Protein AF-A0A0M9ZDB2-F1 (afdb_monomer)

Mean predicted aligned error: 7.02 Å

Nearest PDB structures (foldseek):
  8g8c-assembly1_H  TM=4.173E-01  e=9.802E-02  Homo sapiens
  1tzh-assembly1_H  TM=4.421E-01  e=4.108E-01  Mus musculus
  6otc-assembly2_H  TM=4.260E-01  e=6.187E-01  synthetic construct
  9jqt-assembly1_B  TM=4.132E-01  e=1.403E+00  Homo sapiens
  4gko-assembly1_B  TM=3.747E-01  e=1.333E+00  Homo sapiens

Solvent-accessible surface area (backbone atoms only — not comparable to full-atom values): 8765 Å² total; per-residue (Å²): 134,83,78,80,74,64,70,78,81,68,62,71,93,61,53,43,72,37,38,86,50,62,92,49,30,30,33,37,34,36,55,94,51,91,51,35,39,33,41,35,40,34,47,87,77,42,72,45,62,49,65,47,71,55,49,93,46,62,52,43,90,57,30,34,34,29,38,79,58,45,74,60,88,67,28,30,34,34,36,34,40,29,63,37,68,55,68,61,51,39,83,45,56,99,59,77,79,60,94,66,54,49,69,61,34,57,32,68,47,83,40,79,91,84,42,39,31,26,37,34,38,35,35,32,52,57,90,62,77,83,82,74,80,45,27,39,27,23,74,83,61,84,43,70,42,69,70,80,61,73,44,73,73

Foldseek 3Di:
DDPPPQDDDDPPVQKWFQFDDPPQFGKIKGAPAPFKIKIWGTDPVDIDIDMDTFAPDALDVQWRWKAFRDADVQKTKIKTKGWDDLDDKFKDDPDDPPPAKFTKTWDWDQDPPGTIIIMIIIMDGPPDDDDDDIWIAGPVRPDIDGPHDGTHD

pLDDT: mean 81.92, std 13.24, range [34.12, 96.19]

Radius of gyration: 14.93 Å; Cα contacts (8 Å, |Δi|>4): 342; chains: 1; bounding box: 35×33×40 Å

Structure (mmCIF, N/CA/C/O backbone):
data_AF-A0A0M9ZDB2-F1
#
_entry.id   AF-A0A0M9ZDB2-F1
#
loop_
_atom_site.group_PDB
_atom_site.id
_atom_site.type_symbol
_atom_site.label_atom_id
_atom_site.label_alt_id
_atom_site.label_comp_id
_atom_site.label_asym_id
_atom_site.label_entity_id
_atom_site.label_seq_id
_atom_site.pdbx_PDB_ins_code
_atom_site.Cartn_x
_atom_site.Cartn_y
_atom_site.Cartn_z
_atom_site.occupancy
_atom_site.B_iso_or_equiv
_atom_site.auth_seq_id
_atom_site.auth_comp_id
_atom_site.auth_asym_id
_atom_site.auth_atom_id
_atom_site.pdbx_PDB_model_num
ATOM 1 N N . MET A 1 1 ? 14.577 22.383 13.125 1.00 36.12 1 MET A N 1
ATOM 2 C CA . MET A 1 1 ? 14.165 21.171 12.385 1.00 36.12 1 MET A CA 1
ATOM 3 C C . MET A 1 1 ? 14.122 20.008 13.368 1.00 36.12 1 MET A C 1
ATOM 5 O O . MET A 1 1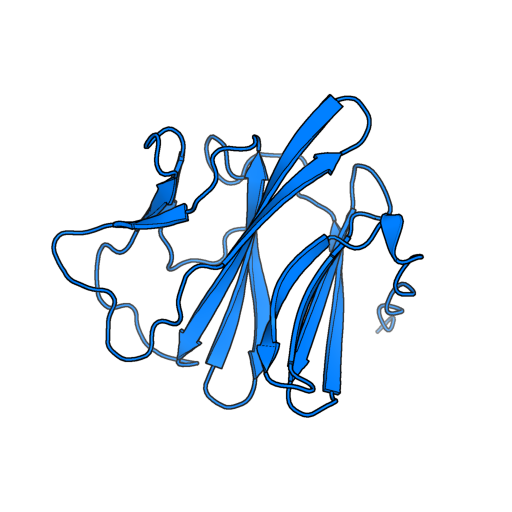 ? 15.176 19.588 13.827 1.00 36.12 1 MET A O 1
ATOM 9 N N . ARG A 1 2 ? 12.936 19.552 13.793 1.00 34.12 2 ARG A N 1
ATOM 10 C CA . ARG A 1 2 ? 12.832 18.350 14.638 1.00 34.12 2 ARG A CA 1
ATOM 11 C C . ARG A 1 2 ? 13.049 17.135 13.734 1.00 34.12 2 ARG A C 1
ATOM 13 O O . ARG A 1 2 ? 12.308 16.974 12.771 1.00 34.12 2 ARG A O 1
ATOM 20 N N . ARG A 1 3 ? 14.075 16.323 14.013 1.00 36.41 3 ARG A N 1
ATOM 21 C CA . ARG A 1 3 ? 14.180 14.970 13.449 1.00 36.41 3 ARG A CA 1
ATOM 22 C C . ARG A 1 3 ? 12.887 14.246 13.819 1.00 36.41 3 ARG A C 1
ATOM 24 O O . ARG A 1 3 ? 12.563 14.176 15.001 1.00 36.41 3 ARG A O 1
ATOM 31 N N . ALA A 1 4 ? 12.145 13.760 12.831 1.00 44.03 4 ALA A N 1
ATOM 32 C CA . ALA A 1 4 ? 11.140 12.746 13.099 1.00 44.03 4 ALA A CA 1
ATOM 33 C C . ALA A 1 4 ? 11.904 11.543 13.669 1.00 44.03 4 ALA A C 1
ATOM 35 O O . ALA A 1 4 ? 12.734 10.962 12.969 1.00 44.03 4 ALA A O 1
ATOM 36 N N . SER A 1 5 ? 11.722 11.240 14.956 1.00 44.19 5 SER A N 1
ATOM 37 C 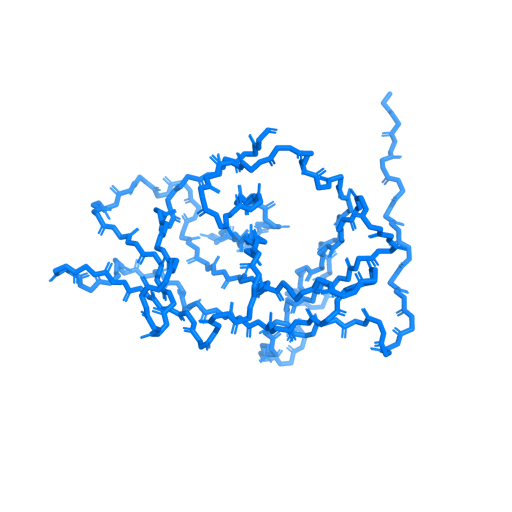CA . SER A 1 5 ? 12.184 9.964 15.497 1.00 44.19 5 SER A CA 1
ATOM 38 C C . SER A 1 5 ? 11.472 8.876 14.707 1.00 44.19 5 SER A C 1
ATOM 40 O O . SER A 1 5 ? 10.242 8.862 14.669 1.00 44.19 5 SER A O 1
ATOM 42 N N . ALA A 1 6 ? 12.232 8.005 14.045 1.00 54.94 6 ALA A N 1
ATOM 43 C CA . ALA A 1 6 ? 11.680 6.772 13.508 1.00 54.94 6 ALA A CA 1
ATOM 44 C C . ALA A 1 6 ? 11.033 6.030 14.684 1.00 54.94 6 ALA A C 1
ATOM 46 O O . ALA A 1 6 ? 11.701 5.800 15.696 1.00 54.94 6 ALA A O 1
ATOM 47 N N . ALA A 1 7 ? 9.733 5.744 14.604 1.00 58.91 7 ALA A N 1
ATOM 48 C CA . ALA A 1 7 ? 9.116 4.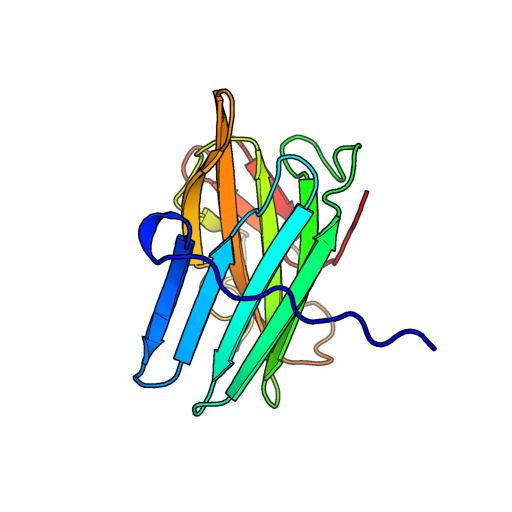912 15.626 1.00 58.91 7 ALA A CA 1
ATOM 49 C C . ALA A 1 7 ? 9.793 3.531 15.584 1.00 58.91 7 ALA A C 1
ATOM 51 O O . ALA A 1 7 ? 10.114 3.058 14.487 1.00 58.91 7 ALA A O 1
ATOM 52 N N . PRO A 1 8 ? 10.049 2.904 16.743 1.00 69.06 8 PRO A N 1
ATOM 53 C CA . PRO A 1 8 ? 10.573 1.547 16.771 1.00 69.06 8 PRO A CA 1
ATOM 54 C C . PRO A 1 8 ? 9.619 0.608 16.020 1.00 69.06 8 PRO A C 1
ATOM 56 O O . PRO A 1 8 ? 8.398 0.772 16.090 1.00 69.06 8 PRO A O 1
ATOM 59 N N . VAL A 1 9 ? 10.187 -0.344 15.277 1.00 72.00 9 VAL A N 1
ATOM 60 C CA . VAL A 1 9 ? 9.420 -1.448 14.682 1.00 72.00 9 VAL A CA 1
ATOM 61 C C . VAL A 1 9 ? 8.794 -2.235 15.843 1.00 72.00 9 VAL A C 1
ATOM 63 O O . VAL A 1 9 ? 9.506 -2.496 16.816 1.00 72.00 9 VAL A O 1
ATOM 66 N N . PRO A 1 10 ? 7.485 -2.533 15.808 1.00 78.12 10 PRO A N 1
ATOM 67 C CA . PRO A 1 10 ? 6.808 -3.237 16.889 1.00 78.12 10 PRO A CA 1
ATOM 68 C C . PRO A 1 10 ? 7.170 -4.727 16.878 1.00 78.12 10 PRO A C 1
ATOM 70 O O . PRO A 1 10 ? 7.840 -5.197 15.958 1.00 78.12 10 PRO A O 1
ATOM 73 N N . ASP A 1 11 ? 6.700 -5.460 17.888 1.00 77.06 11 ASP A N 1
ATOM 74 C CA . ASP A 1 11 ? 6.808 -6.921 17.925 1.00 77.06 11 ASP A CA 1
ATOM 75 C C . ASP A 1 11 ? 6.176 -7.556 16.671 1.00 77.06 11 ASP A C 1
ATOM 77 O O . ASP A 1 11 ? 5.239 -7.001 16.084 1.00 77.06 11 ASP A O 1
ATOM 81 N N . ASP A 1 12 ? 6.677 -8.732 16.279 1.00 74.69 12 ASP A N 1
ATOM 82 C CA . ASP A 1 12 ? 6.371 -9.388 14.998 1.00 74.69 12 ASP A CA 1
ATOM 83 C C . ASP A 1 12 ? 4.864 -9.535 14.720 1.00 74.69 12 ASP A C 1
ATOM 85 O O . ASP A 1 12 ? 4.428 -9.364 13.582 1.00 74.69 12 ASP A O 1
ATOM 89 N N . ASP A 1 13 ? 4.052 -9.768 15.754 1.00 75.31 13 ASP A N 1
ATOM 90 C CA . ASP A 1 13 ? 2.601 -9.966 15.635 1.00 75.31 13 ASP A CA 1
ATOM 91 C C . ASP A 1 13 ? 1.837 -8.703 15.191 1.00 75.31 13 ASP A C 1
ATOM 93 O O . ASP A 1 13 ? 0.706 -8.792 14.708 1.00 75.31 13 ASP A O 1
ATOM 97 N N . ALA A 1 14 ? 2.435 -7.518 15.339 1.00 81.19 14 ALA A N 1
ATOM 98 C CA . ALA A 1 14 ? 1.861 -6.246 14.896 1.00 81.19 14 ALA A CA 1
ATOM 99 C C . ALA A 1 14 ? 2.374 -5.804 13.514 1.00 81.19 14 ALA A C 1
ATOM 101 O O . ALA A 1 14 ? 1.897 -4.802 12.966 1.00 81.19 14 ALA A O 1
ATOM 102 N N . VAL A 1 15 ? 3.352 -6.524 12.953 1.00 89.62 15 VAL A N 1
ATOM 103 C CA . VAL A 1 15 ? 3.954 -6.216 11.656 1.00 89.62 15 VAL A CA 1
ATOM 104 C C . VAL A 1 15 ? 3.183 -6.907 10.539 1.00 89.62 15 VAL A C 1
ATOM 106 O O . VAL A 1 15 ? 2.991 -8.119 10.513 1.00 89.62 15 VAL A O 1
ATOM 109 N N . ILE A 1 16 ? 2.792 -6.119 9.546 1.00 93.00 16 ILE A N 1
ATOM 110 C CA . ILE A 1 16 ? 2.110 -6.589 8.349 1.00 93.00 16 ILE A CA 1
ATOM 111 C C . ILE A 1 16 ? 3.131 -6.649 7.225 1.00 93.00 16 ILE A C 1
ATOM 113 O O . ILE A 1 16 ? 3.669 -5.629 6.787 1.00 93.00 16 ILE A O 1
ATOM 117 N N . VAL A 1 17 ? 3.394 -7.861 6.749 1.00 94.50 17 VAL A N 1
ATOM 118 C CA . VAL A 1 17 ? 4.286 -8.095 5.617 1.00 94.50 17 VAL A CA 1
ATOM 119 C C . VAL A 1 17 ? 3.500 -7.915 4.323 1.00 94.50 17 VAL A C 1
ATOM 121 O O . VAL A 1 17 ? 2.663 -8.752 3.999 1.00 94.50 17 VAL A O 1
ATOM 124 N N . ILE A 1 18 ? 3.775 -6.839 3.585 1.00 96.19 18 ILE A N 1
ATOM 125 C CA . ILE A 1 18 ? 3.114 -6.553 2.301 1.00 96.19 18 ILE A CA 1
ATOM 126 C C . ILE A 1 18 ? 3.837 -7.290 1.173 1.00 96.19 18 ILE A C 1
ATOM 128 O O . ILE A 1 18 ? 3.210 -7.913 0.322 1.00 96.19 18 ILE A O 1
ATOM 132 N N . ASN A 1 19 ? 5.171 -7.271 1.200 1.00 95.38 19 ASN A N 1
ATOM 133 C CA . ASN A 1 19 ? 6.002 -7.941 0.210 1.00 95.38 19 ASN A CA 1
ATOM 134 C C . ASN A 1 19 ? 7.228 -8.581 0.867 1.00 95.38 19 ASN A C 1
ATOM 136 O O . ASN A 1 19 ? 8.033 -7.893 1.504 1.00 95.38 19 ASN A O 1
ATOM 140 N N . ARG A 1 20 ? 7.396 -9.895 0.670 1.00 92.81 20 ARG A N 1
ATOM 141 C CA . ARG A 1 20 ? 8.656 -10.599 0.945 1.00 92.81 20 ARG A CA 1
ATOM 142 C C . ARG A 1 20 ? 9.473 -10.605 -0.337 1.00 92.81 20 ARG A C 1
ATOM 144 O O . ARG A 1 20 ? 9.291 -11.472 -1.189 1.00 92.81 20 ARG A O 1
ATOM 151 N N . GLY A 1 21 ? 10.340 -9.605 -0.463 1.00 87.75 21 GLY A N 1
ATOM 152 C CA . GLY A 1 21 ? 11.299 -9.532 -1.554 1.00 87.75 21 GLY A CA 1
ATOM 153 C C . GLY A 1 21 ? 12.382 -10.615 -1.446 1.00 87.75 21 GLY A C 1
ATOM 154 O O . GLY A 1 21 ? 12.308 -11.503 -0.591 1.00 87.75 21 GLY A O 1
ATOM 155 N N . PRO A 1 22 ? 13.414 -10.555 -2.306 1.00 88.19 22 PRO A N 1
ATOM 156 C CA . PRO A 1 22 ? 14.612 -11.372 -2.132 1.00 88.19 22 PRO A CA 1
ATOM 157 C C . PRO A 1 22 ? 15.289 -11.095 -0.779 1.00 88.19 22 PRO A C 1
ATOM 159 O O . PRO A 1 22 ? 14.950 -10.142 -0.077 1.00 88.19 22 PRO A O 1
ATOM 162 N N . GLU A 1 23 ? 16.274 -11.918 -0.417 1.00 87.19 23 GLU A N 1
ATOM 163 C CA . GLU A 1 23 ? 17.033 -11.748 0.825 1.00 87.19 23 GLU A CA 1
ATOM 164 C C . GLU A 1 23 ? 17.545 -10.303 0.985 1.00 87.19 23 GLU A C 1
ATOM 166 O O . GLU A 1 23 ? 18.138 -9.725 0.073 1.00 87.19 23 GLU A O 1
ATOM 171 N N . GLY A 1 24 ? 17.268 -9.697 2.144 1.00 86.62 24 GLY A N 1
ATOM 172 C CA . GLY A 1 24 ? 17.618 -8.302 2.418 1.00 86.62 24 GLY A CA 1
ATOM 173 C C . GLY A 1 24 ? 16.707 -7.259 1.757 1.00 86.62 24 GLY A C 1
ATOM 174 O O . GLY A 1 24 ? 17.074 -6.081 1.740 1.00 86.62 24 GLY A O 1
ATOM 175 N N . ALA A 1 25 ? 15.540 -7.653 1.231 1.00 90.44 25 ALA A N 1
ATOM 176 C CA . ALA A 1 25 ? 14.529 -6.753 0.687 1.00 90.44 25 ALA A CA 1
ATOM 177 C C . ALA A 1 25 ? 13.099 -7.109 1.130 1.00 90.44 25 ALA A C 1
ATOM 179 O O . ALA A 1 25 ? 12.739 -8.270 1.313 1.00 90.44 25 ALA A O 1
ATOM 180 N N . GLY A 1 26 ? 12.252 -6.092 1.266 1.00 93.06 26 GLY A N 1
ATOM 181 C CA . GLY A 1 26 ? 10.843 -6.277 1.602 1.00 93.06 26 GLY A CA 1
ATOM 182 C C . GLY A 1 26 ? 10.114 -4.969 1.870 1.00 93.06 26 GLY A C 1
ATOM 183 O O . GLY A 1 26 ? 10.730 -3.906 1.963 1.00 93.06 26 GLY A O 1
ATOM 184 N N . GLU A 1 27 ? 8.796 -5.061 1.992 1.00 95.12 27 GLU A N 1
ATOM 185 C CA . GLU A 1 27 ? 7.930 -3.958 2.405 1.00 95.12 27 GLU A CA 1
ATOM 186 C C . GLU A 1 27 ? 7.035 -4.406 3.553 1.00 95.12 27 GLU A C 1
ATOM 188 O O . GLU A 1 27 ? 6.307 -5.397 3.446 1.00 95.12 27 GLU A O 1
ATOM 193 N N . LEU A 1 28 ? 7.104 -3.657 4.650 1.00 94.25 28 LEU A N 1
ATOM 194 C CA . LEU A 1 28 ? 6.399 -3.938 5.892 1.00 94.25 28 LEU A CA 1
ATOM 195 C C . LEU A 1 28 ? 5.649 -2.693 6.341 1.00 94.25 28 LEU A C 1
ATOM 197 O O . LEU A 1 28 ? 6.160 -1.581 6.209 1.00 94.25 28 LEU A O 1
ATOM 201 N N . ALA A 1 29 ? 4.488 -2.872 6.948 1.00 93.50 29 ALA A N 1
ATOM 202 C CA . ALA A 1 29 ? 3.750 -1.785 7.567 1.00 93.50 29 ALA A CA 1
ATOM 203 C C . ALA A 1 29 ? 3.215 -2.191 8.935 1.00 93.50 29 ALA A C 1
ATOM 205 O O . ALA A 1 29 ? 3.041 -3.366 9.234 1.00 93.50 29 ALA A O 1
ATOM 206 N N . TRP A 1 30 ? 2.948 -1.199 9.768 1.00 91.56 30 TRP A N 1
ATOM 207 C CA . TRP A 1 30 ? 2.232 -1.375 11.024 1.00 91.56 30 TRP A CA 1
ATOM 208 C C . TRP A 1 30 ? 1.493 -0.088 11.355 1.00 91.56 30 TRP A C 1
ATOM 210 O O . TRP A 1 30 ? 1.818 0.983 10.839 1.00 91.56 30 TRP A O 1
ATOM 220 N N . MET A 1 31 ? 0.491 -0.180 12.219 1.00 86.62 31 MET A N 1
ATOM 221 C CA . MET A 1 31 ? -0.241 0.987 12.695 1.00 86.62 31 MET A CA 1
ATOM 222 C C . MET A 1 31 ? -0.131 1.030 14.215 1.00 86.62 31 MET A C 1
ATOM 224 O O . MET A 1 31 ? -0.770 0.217 14.880 1.00 86.62 31 MET A O 1
ATOM 228 N N . PRO A 1 32 ? 0.721 1.908 14.779 1.00 85.06 32 PRO A N 1
ATOM 229 C CA . PRO A 1 32 ? 0.931 1.959 16.226 1.00 85.06 32 PRO A CA 1
ATOM 230 C C . PRO A 1 32 ? -0.326 2.401 16.991 1.00 85.06 32 PRO A C 1
ATOM 232 O O . PRO A 1 32 ? -0.439 2.138 18.184 1.00 85.06 32 PRO A O 1
ATOM 235 N N . ASP A 1 33 ? -1.262 3.067 16.311 1.00 85.25 33 ASP A N 1
ATOM 236 C CA . ASP A 1 33 ? -2.575 3.446 16.822 1.00 85.25 33 ASP A CA 1
ATOM 237 C C . ASP A 1 33 ? -3.583 3.602 15.663 1.00 85.25 33 ASP A C 1
ATOM 239 O O . ASP A 1 33 ? -3.298 3.286 14.508 1.00 85.25 33 ASP A O 1
ATOM 243 N N . ASP A 1 34 ? -4.790 4.081 15.965 1.00 82.12 34 ASP A N 1
ATOM 244 C CA . ASP A 1 34 ? -5.891 4.233 15.010 1.00 82.12 34 ASP A CA 1
ATOM 245 C C . ASP A 1 34 ? -5.756 5.444 14.065 1.00 82.12 34 ASP A C 1
ATOM 247 O O . ASP A 1 34 ? -6.592 5.607 13.164 1.00 82.12 34 ASP A O 1
ATOM 251 N N . ARG A 1 35 ? -4.722 6.272 14.269 1.00 84.94 35 ARG A N 1
ATOM 252 C CA . ARG A 1 35 ? -4.470 7.564 13.614 1.00 84.94 35 ARG A CA 1
ATOM 253 C C . ARG A 1 35 ? -3.142 7.626 12.882 1.00 84.94 35 ARG A C 1
ATOM 255 O O . ARG A 1 35 ? -2.935 8.577 12.136 1.00 84.94 35 ARG A O 1
ATOM 262 N N . ASN A 1 36 ? -2.245 6.675 13.083 1.00 87.94 36 ASN A N 1
ATOM 263 C CA . ASN A 1 36 ? -0.910 6.682 12.513 1.00 87.94 36 ASN A CA 1
ATOM 264 C C . ASN A 1 36 ? -0.634 5.368 11.797 1.00 87.94 36 ASN A C 1
ATOM 266 O O . ASN A 1 36 ? -1.015 4.294 12.251 1.00 87.94 36 ASN A O 1
ATOM 270 N N . TYR A 1 37 ? 0.105 5.466 10.702 1.00 89.62 37 TYR A N 1
ATOM 271 C CA . TYR A 1 37 ? 0.698 4.318 10.042 1.00 89.62 37 TYR A CA 1
ATOM 272 C C . TYR A 1 37 ? 2.210 4.492 9.995 1.00 89.62 37 TYR A C 1
ATOM 274 O O . TYR A 1 37 ? 2.735 5.609 9.982 1.00 89.62 37 TYR A O 1
ATOM 282 N N . CYS A 1 38 ? 2.903 3.372 9.928 1.00 92.56 38 CYS A N 1
ATOM 283 C CA . CYS A 1 38 ? 4.327 3.288 9.710 1.00 92.56 38 CYS A CA 1
ATOM 284 C C . CYS A 1 38 ? 4.592 2.342 8.545 1.00 92.56 38 CYS A C 1
ATOM 286 O O . CYS A 1 38 ? 3.890 1.347 8.364 1.00 92.56 38 CYS A O 1
ATOM 288 N N . LEU A 1 39 ? 5.606 2.669 7.756 1.00 94.00 39 LEU A N 1
AT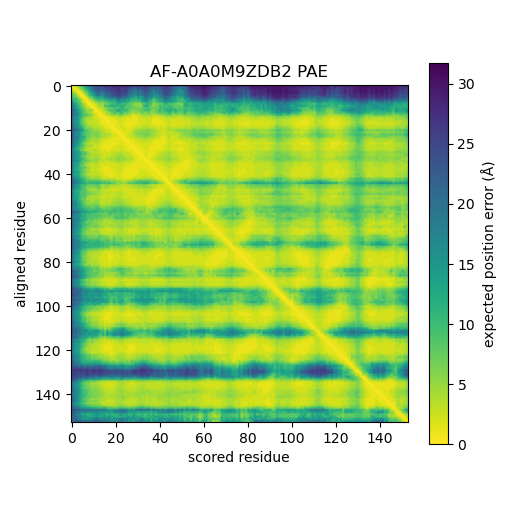OM 289 C CA . LEU A 1 39 ? 6.063 1.872 6.630 1.00 94.00 39 LEU A CA 1
ATOM 290 C C . LEU A 1 39 ? 7.575 1.704 6.739 1.00 94.00 39 LEU A C 1
ATOM 292 O O . LEU A 1 39 ? 8.283 2.673 7.026 1.00 94.00 39 LEU A O 1
ATOM 296 N N . ALA A 1 40 ? 8.049 0.494 6.469 1.00 93.12 40 ALA A N 1
ATOM 297 C CA . ALA A 1 40 ? 9.448 0.188 6.242 1.00 93.12 40 ALA A CA 1
ATOM 298 C C . ALA A 1 40 ? 9.626 -0.382 4.830 1.00 93.12 40 ALA A C 1
ATOM 300 O O . ALA A 1 40 ? 9.022 -1.394 4.472 1.00 93.12 40 ALA A O 1
ATOM 301 N N . VAL A 1 41 ? 10.481 0.264 4.040 1.00 93.50 41 VAL A N 1
ATOM 302 C CA . VAL A 1 41 ? 10.954 -0.238 2.747 1.00 93.50 41 VAL A CA 1
ATOM 303 C C . VAL A 1 41 ? 12.395 -0.688 2.927 1.00 93.50 41 VAL A C 1
ATOM 305 O O . VAL A 1 41 ? 13.269 0.118 3.243 1.00 93.50 41 VAL A O 1
ATOM 308 N N . ILE A 1 42 ? 12.645 -1.979 2.737 1.00 91.25 42 ILE A N 1
ATOM 309 C CA . ILE A 1 42 ? 13.957 -2.599 2.925 1.00 91.25 42 ILE A CA 1
ATOM 310 C C . ILE A 1 42 ? 14.534 -2.943 1.555 1.00 91.25 42 ILE A C 1
ATOM 312 O O . ILE A 1 42 ? 13.867 -3.603 0.754 1.00 91.25 42 ILE A O 1
ATOM 316 N N . ARG A 1 43 ? 15.767 -2.515 1.282 1.00 89.56 43 ARG A N 1
ATOM 317 C CA . ARG A 1 43 ? 16.558 -2.903 0.104 1.00 89.56 43 ARG A CA 1
ATOM 318 C C . ARG A 1 43 ? 18.026 -3.003 0.481 1.00 89.56 43 ARG A C 1
ATOM 320 O O . ARG A 1 43 ? 18.525 -2.117 1.168 1.00 89.56 43 ARG A O 1
ATOM 327 N N . GLU A 1 44 ? 18.715 -4.034 -0.005 1.00 83.56 44 GLU A N 1
ATOM 328 C CA . GLU A 1 44 ? 20.172 -4.197 0.147 1.00 83.56 44 GLU A CA 1
ATOM 329 C C . GLU A 1 44 ? 20.642 -3.999 1.604 1.00 83.56 44 GLU A C 1
ATOM 331 O O . GLU A 1 44 ? 21.623 -3.312 1.877 1.00 83.56 44 GLU A O 1
ATOM 336 N N . ALA A 1 45 ? 19.891 -4.562 2.560 1.00 74.56 45 ALA A N 1
ATOM 337 C CA . ALA A 1 45 ? 20.122 -4.432 4.004 1.00 74.56 45 ALA A CA 1
ATOM 338 C C . ALA A 1 45 ? 19.989 -3.007 4.593 1.00 74.56 45 ALA A C 1
ATOM 340 O O . ALA A 1 45 ? 20.311 -2.786 5.762 1.00 74.56 45 ALA A O 1
ATOM 341 N N . ARG A 1 46 ? 19.454 -2.040 3.838 1.00 83.38 46 ARG A N 1
ATOM 342 C CA . ARG A 1 46 ? 19.042 -0.723 4.340 1.00 83.38 46 ARG A CA 1
ATOM 343 C C . ARG A 1 46 ? 17.524 -0.643 4.451 1.00 83.38 46 ARG A C 1
ATOM 345 O O . ARG A 1 46 ? 16.810 -0.986 3.514 1.00 83.38 46 ARG A O 1
ATOM 352 N N . ALA A 1 47 ? 17.043 -0.127 5.578 1.00 85.94 47 ALA A N 1
ATOM 353 C CA . ALA A 1 47 ? 15.633 0.173 5.792 1.00 85.94 47 ALA A CA 1
ATOM 354 C C . ALA A 1 47 ? 15.384 1.688 5.739 1.00 85.94 47 ALA A C 1
ATOM 356 O O . ALA A 1 47 ? 16.024 2.461 6.457 1.00 85.94 47 ALA A O 1
ATOM 357 N N . GLU A 1 48 ? 14.442 2.110 4.897 1.00 88.81 48 GLU A N 1
ATOM 358 C CA . GLU A 1 48 ? 13.794 3.415 4.996 1.00 88.81 48 GLU A CA 1
ATOM 359 C C . GLU A 1 48 ? 12.500 3.253 5.783 1.00 88.81 48 GLU A C 1
ATOM 361 O O . GLU A 1 48 ? 11.549 2.636 5.306 1.00 88.81 48 GLU A O 1
ATOM 366 N N . THR A 1 49 ? 12.476 3.813 6.991 1.00 89.25 49 THR A N 1
ATOM 367 C CA . THR A 1 49 ? 11.328 3.720 7.893 1.00 89.25 49 THR A CA 1
ATOM 368 C C . THR A 1 49 ? 10.733 5.095 8.143 1.00 89.25 49 THR A C 1
ATOM 370 O O . THR A 1 49 ? 11.455 6.049 8.446 1.00 89.25 49 THR A O 1
ATOM 373 N N . GLY A 1 50 ? 9.408 5.204 8.069 1.00 89.19 50 GLY A N 1
ATOM 374 C CA . GLY A 1 50 ? 8.704 6.447 8.359 1.00 89.19 50 GLY A CA 1
ATOM 375 C C . GLY A 1 50 ? 7.298 6.214 8.885 1.00 89.19 50 GLY A C 1
ATOM 376 O O . GLY A 1 50 ? 6.565 5.382 8.360 1.00 89.19 50 GLY A O 1
ATOM 377 N N . CYS A 1 51 ? 6.920 7.001 9.892 1.00 91.06 51 CYS A N 1
ATOM 378 C CA . CYS A 1 51 ? 5.569 7.027 10.437 1.00 91.06 51 CYS A CA 1
ATOM 379 C C . CYS A 1 51 ? 4.904 8.363 10.139 1.00 91.06 51 CYS A C 1
ATOM 381 O O . CYS A 1 51 ? 5.537 9.418 10.256 1.00 91.06 51 CYS A O 1
ATOM 383 N N . LYS A 1 52 ? 3.636 8.319 9.739 1.00 88.94 52 LYS A N 1
ATOM 384 C CA . LYS A 1 52 ? 2.843 9.498 9.402 1.00 88.94 52 LYS A CA 1
ATOM 385 C C . LYS A 1 52 ? 1.403 9.319 9.886 1.00 88.94 52 LYS A C 1
ATOM 387 O O . LYS A 1 52 ? 0.928 8.186 9.987 1.00 88.94 52 LYS A O 1
ATOM 392 N N . PRO A 1 53 ? 0.694 10.425 10.153 1.00 88.44 53 PRO A N 1
ATOM 393 C CA . PRO A 1 53 ? -0.727 10.350 10.436 1.00 88.44 53 PRO A CA 1
ATOM 394 C C . PRO A 1 53 ? -1.492 9.841 9.209 1.00 88.44 53 PRO A C 1
ATOM 396 O O . PRO A 1 53 ? -1.177 10.193 8.068 1.00 88.44 53 PRO A O 1
ATOM 399 N N . LEU A 1 54 ? -2.520 9.038 9.455 1.00 85.00 54 LEU A N 1
ATOM 400 C CA . LEU A 1 54 ? -3.585 8.778 8.500 1.00 85.00 54 LEU A CA 1
ATOM 401 C C . LEU A 1 54 ? -4.436 10.049 8.360 1.00 85.00 54 LEU A C 1
ATOM 403 O O . LEU A 1 54 ? -4.750 10.689 9.370 1.00 85.00 54 LEU A O 1
ATOM 407 N N . PRO A 1 55 ? -4.848 10.420 7.139 1.00 83.19 55 PRO A N 1
ATOM 408 C CA . PRO A 1 55 ? -5.794 11.507 6.954 1.00 83.19 55 PRO A CA 1
ATOM 409 C C . PRO A 1 55 ? -7.143 11.156 7.595 1.00 83.19 55 PRO A C 1
ATOM 411 O O . PRO A 1 55 ? -7.597 10.006 7.591 1.00 83.19 55 PRO A O 1
ATOM 414 N N . THR A 1 56 ? -7.783 12.168 8.180 1.00 79.00 56 THR A N 1
ATOM 415 C CA . THR A 1 56 ? -9.098 12.028 8.824 1.00 79.00 56 THR A CA 1
ATOM 416 C C . THR A 1 56 ? -10.219 11.910 7.793 1.00 79.00 56 THR A C 1
ATOM 418 O O . THR A 1 56 ? -11.225 11.244 8.043 1.00 79.00 56 THR A O 1
ATOM 421 N N . SER A 1 57 ? -10.021 12.521 6.627 1.00 78.12 57 SER A N 1
ATOM 422 C CA . SER A 1 57 ? -10.849 12.424 5.432 1.00 78.12 57 SER A CA 1
ATOM 423 C C . SER A 1 57 ? -10.377 11.290 4.522 1.00 78.12 57 SER A C 1
ATOM 425 O O . SER A 1 57 ? -9.241 10.817 4.574 1.00 78.12 57 SER A O 1
ATOM 427 N N . TRP A 1 58 ? -11.281 10.837 3.664 1.00 79.12 58 TRP A N 1
ATOM 428 C CA . TRP A 1 58 ? -10.931 9.970 2.551 1.00 79.12 58 TRP A CA 1
ATOM 429 C C . TRP A 1 58 ? -10.365 10.817 1.421 1.00 79.12 58 TRP A C 1
ATOM 431 O O . TRP A 1 58 ? -11.008 11.781 1.003 1.00 79.12 58 TRP A O 1
ATOM 441 N N . ALA A 1 59 ? -9.206 10.438 0.886 1.00 79.62 59 ALA A N 1
ATOM 442 C CA . ALA A 1 59 ? -8.702 11.090 -0.314 1.00 79.62 59 ALA A CA 1
ATOM 443 C C . ALA A 1 59 ? -9.601 10.774 -1.526 1.00 79.62 59 ALA A C 1
ATOM 445 O O . ALA A 1 59 ? -9.782 11.616 -2.404 1.00 79.62 59 ALA A O 1
ATOM 446 N N . ARG A 1 60 ? -10.189 9.566 -1.558 1.00 80.94 60 ARG A N 1
ATOM 447 C CA . ARG A 1 60 ? -11.216 9.111 -2.515 1.00 80.94 60 ARG A CA 1
ATOM 448 C C . ARG A 1 60 ? -12.108 8.052 -1.859 1.00 80.94 60 ARG A C 1
ATOM 450 O O . ARG A 1 60 ? -11.736 7.489 -0.837 1.00 80.94 60 ARG A O 1
ATOM 457 N N . ILE A 1 61 ? -13.262 7.737 -2.451 1.00 81.75 61 ILE A N 1
ATOM 458 C CA . ILE A 1 61 ? -14.150 6.671 -1.946 1.00 81.75 61 ILE A CA 1
ATOM 459 C C . ILE A 1 61 ? -13.365 5.361 -1.775 1.00 81.75 61 ILE A C 1
ATOM 461 O O . ILE A 1 61 ? -12.744 4.893 -2.723 1.00 81.75 61 ILE A O 1
ATOM 465 N N . GLY A 1 62 ? -13.356 4.814 -0.556 1.00 84.69 62 GLY A N 1
ATOM 466 C CA . GLY A 1 62 ? -12.626 3.594 -0.198 1.00 84.69 62 GLY A CA 1
ATOM 467 C C . GLY A 1 62 ? -11.114 3.768 -0.008 1.00 84.69 62 GLY A C 1
ATOM 468 O O . GLY A 1 62 ? -10.467 2.851 0.477 1.00 84.69 62 GLY A O 1
ATOM 469 N N . ILE A 1 63 ? -10.522 4.925 -0.327 1.00 88.31 63 ILE A N 1
ATOM 470 C CA . ILE A 1 63 ? -9.067 5.140 -0.272 1.00 88.31 63 ILE A CA 1
ATOM 471 C C . ILE A 1 63 ? -8.737 6.230 0.742 1.00 88.31 63 ILE A C 1
ATOM 473 O O . ILE A 1 63 ? -9.083 7.404 0.569 1.00 88.31 63 ILE A O 1
ATOM 477 N N . ARG A 1 64 ? -7.990 5.852 1.781 1.00 86.56 64 ARG A N 1
ATOM 478 C CA . ARG A 1 64 ? -7.504 6.788 2.798 1.00 86.56 64 ARG A CA 1
ATOM 479 C C . ARG A 1 64 ? -6.390 7.656 2.241 1.00 86.56 64 ARG A C 1
ATOM 481 O O . ARG A 1 64 ? -6.477 8.875 2.319 1.00 86.56 64 ARG A O 1
ATOM 488 N N . LEU A 1 65 ? -5.359 7.038 1.669 1.00 90.50 65 LEU A N 1
ATOM 489 C CA . LEU A 1 65 ? -4.208 7.751 1.119 1.00 90.50 65 LEU A CA 1
ATOM 490 C C . LEU A 1 65 ? -3.481 6.931 0.058 1.00 90.50 65 LEU A C 1
ATOM 492 O O . LEU A 1 65 ? -3.461 5.702 0.120 1.00 90.50 65 LEU A O 1
ATOM 496 N N . VAL A 1 66 ? -2.805 7.639 -0.844 1.00 90.38 66 VAL A N 1
ATOM 497 C CA . VAL A 1 66 ? -1.725 7.107 -1.680 1.00 90.38 66 VAL A CA 1
ATOM 498 C C . VAL A 1 66 ? -0.527 8.030 -1.520 1.00 90.38 66 VAL A C 1
ATOM 500 O O . VAL A 1 66 ? -0.628 9.242 -1.706 1.00 90.38 66 VAL A O 1
ATOM 503 N N . THR A 1 67 ? 0.624 7.487 -1.143 1.00 89.69 67 THR A N 1
ATOM 504 C CA . THR A 1 67 ? 1.816 8.285 -0.851 1.00 89.69 67 THR A CA 1
ATOM 505 C C . THR A 1 67 ? 3.092 7.616 -1.336 1.00 89.69 67 THR A C 1
ATOM 507 O O . THR A 1 67 ? 3.111 6.437 -1.675 1.00 89.69 67 THR A O 1
ATOM 510 N N . LYS A 1 68 ? 4.189 8.373 -1.339 1.00 89.12 68 LYS A N 1
ATOM 511 C CA . LYS A 1 68 ? 5.525 7.812 -1.550 1.00 89.12 68 LYS A CA 1
ATOM 512 C C . LYS A 1 68 ? 5.994 7.156 -0.254 1.00 89.12 68 LYS A C 1
ATOM 514 O O . LYS A 1 68 ? 6.056 7.821 0.782 1.00 89.12 68 LYS A O 1
ATOM 519 N N . GLY A 1 69 ? 6.310 5.871 -0.339 1.00 84.81 69 GLY A N 1
ATOM 520 C CA . GLY A 1 69 ? 6.816 5.062 0.761 1.00 84.81 69 GLY A CA 1
ATOM 521 C C . GLY A 1 69 ? 8.335 5.118 0.917 1.00 84.81 69 GLY A C 1
ATOM 522 O O . GLY A 1 69 ? 8.826 5.179 2.037 1.00 84.81 69 GLY A O 1
ATOM 523 N N . GLY A 1 70 ? 9.064 5.172 -0.199 1.00 85.00 70 GLY A N 1
ATOM 524 C CA . GLY A 1 70 ? 10.527 5.251 -0.223 1.00 85.00 70 GLY A CA 1
ATOM 525 C C . GLY A 1 70 ? 11.058 5.381 -1.648 1.00 85.00 70 GLY A C 1
ATOM 526 O O . GLY A 1 70 ? 10.309 5.213 -2.615 1.00 85.00 70 GLY A O 1
ATOM 527 N N . THR A 1 71 ? 12.337 5.721 -1.801 1.00 80.25 71 THR A N 1
ATOM 528 C CA . THR A 1 71 ? 13.004 5.746 -3.117 1.00 80.25 71 THR A CA 1
ATOM 529 C C . THR A 1 71 ? 14.249 4.881 -3.073 1.00 80.25 71 THR A C 1
ATOM 531 O O . THR A 1 71 ? 15.138 5.097 -2.262 1.00 80.25 71 THR A O 1
ATOM 534 N N . THR A 1 72 ? 14.331 3.907 -3.971 1.00 74.50 72 THR A N 1
ATOM 535 C CA . THR A 1 72 ? 15.384 2.896 -3.987 1.00 74.50 72 THR A CA 1
ATOM 536 C C . THR A 1 72 ? 16.043 2.902 -5.361 1.00 74.50 72 THR A C 1
ATOM 538 O O . THR A 1 72 ? 15.501 2.381 -6.340 1.00 74.50 72 THR A O 1
ATOM 541 N N . GLY A 1 73 ? 17.194 3.568 -5.463 1.00 78.81 73 GLY A N 1
ATOM 542 C CA . GLY A 1 73 ? 17.873 3.789 -6.740 1.00 78.81 73 GLY A CA 1
ATOM 543 C C . GLY A 1 73 ? 16.972 4.511 -7.749 1.00 78.81 73 GLY A C 1
ATOM 544 O O . GLY A 1 73 ? 16.467 5.602 -7.487 1.00 78.81 73 GLY A O 1
ATOM 545 N N . ALA A 1 74 ? 16.744 3.888 -8.907 1.00 83.56 74 ALA A N 1
ATOM 546 C CA . ALA A 1 74 ? 15.900 4.427 -9.974 1.00 83.56 74 ALA A CA 1
ATOM 547 C C . ALA A 1 74 ? 14.398 4.137 -9.791 1.00 83.56 74 ALA A C 1
ATOM 549 O O . ALA A 1 74 ? 13.631 4.335 -10.733 1.00 83.56 74 ALA A O 1
ATOM 550 N N . ARG A 1 75 ? 13.965 3.641 -8.623 1.00 85.31 75 ARG A N 1
ATOM 551 C CA . ARG A 1 75 ? 12.568 3.283 -8.344 1.00 85.31 75 ARG A CA 1
ATOM 552 C C . ARG A 1 75 ? 12.002 4.065 -7.166 1.00 85.31 75 ARG A C 1
ATOM 554 O O . ARG A 1 75 ? 12.696 4.318 -6.189 1.00 85.31 75 ARG A O 1
ATOM 561 N N . THR A 1 76 ? 10.724 4.411 -7.240 1.00 87.81 76 THR A N 1
ATOM 562 C CA . THR A 1 76 ? 9.927 4.913 -6.117 1.00 87.81 76 THR A CA 1
ATOM 563 C C . THR A 1 76 ? 8.916 3.844 -5.721 1.00 87.81 76 THR A C 1
ATOM 565 O O . THR A 1 76 ? 8.145 3.397 -6.573 1.00 87.81 76 THR A O 1
ATOM 568 N N . VAL A 1 77 ? 8.899 3.472 -4.441 1.00 91.00 77 VAL A N 1
ATOM 569 C CA . VAL A 1 77 ? 7.855 2.633 -3.844 1.00 91.00 77 VAL A CA 1
ATOM 570 C C . VAL A 1 77 ? 6.707 3.544 -3.429 1.00 91.00 77 VAL A C 1
ATOM 572 O O . VAL A 1 77 ? 6.901 4.504 -2.677 1.00 91.00 77 VAL A O 1
ATOM 575 N N . PHE A 1 78 ? 5.511 3.256 -3.919 1.00 91.69 78 PHE A N 1
ATOM 576 C CA . PHE A 1 78 ? 4.273 3.883 -3.477 1.00 91.69 78 PHE A CA 1
ATOM 577 C C . PHE A 1 78 ? 3.594 3.000 -2.438 1.00 91.69 78 PHE A C 1
ATOM 579 O O . PHE A 1 78 ? 3.739 1.782 -2.465 1.00 91.69 78 PHE A O 1
ATOM 586 N N . PHE A 1 79 ? 2.867 3.634 -1.527 1.00 93.75 79 PHE A N 1
ATOM 587 C CA . PHE A 1 79 ? 2.116 2.986 -0.466 1.00 93.75 79 PHE A CA 1
ATOM 588 C C . PHE A 1 79 ? 0.684 3.507 -0.470 1.00 93.75 79 PHE A C 1
ATOM 590 O O . PHE A 1 79 ? 0.474 4.725 -0.460 1.00 93.75 79 PHE A O 1
ATOM 597 N N . ALA A 1 80 ? -0.286 2.598 -0.483 1.00 93.31 80 ALA A N 1
ATOM 598 C CA . ALA A 1 80 ? -1.697 2.936 -0.401 1.00 93.31 80 ALA A CA 1
ATOM 599 C C . ALA A 1 80 ? -2.358 2.257 0.798 1.00 93.31 80 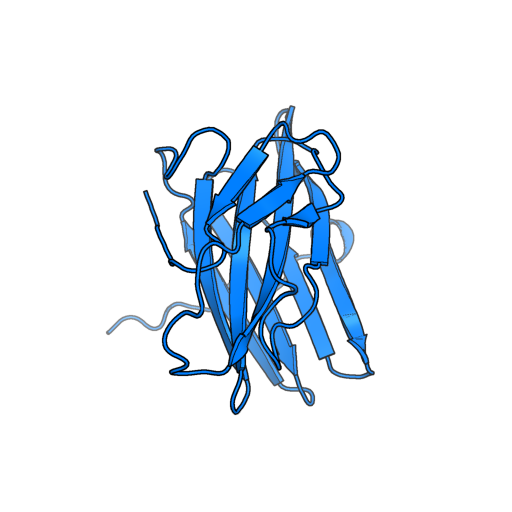ALA A C 1
ATOM 601 O O . ALA A 1 80 ? -2.078 1.100 1.109 1.00 93.31 80 ALA A O 1
ATOM 602 N N . VAL A 1 81 ? -3.262 2.996 1.438 1.00 92.06 81 VAL A N 1
ATOM 603 C CA . VAL A 1 81 ? -4.127 2.490 2.505 1.00 92.06 81 VAL A CA 1
ATOM 604 C C . VAL A 1 81 ? -5.560 2.566 2.007 1.00 92.06 81 VAL A C 1
ATOM 606 O O . VAL A 1 81 ? -6.076 3.655 1.727 1.00 92.06 81 VAL A O 1
ATOM 609 N N . VAL A 1 82 ? -6.187 1.404 1.885 1.00 92.00 82 VAL A N 1
ATOM 610 C CA . VAL A 1 82 ? -7.537 1.239 1.351 1.00 92.00 82 VAL A CA 1
ATOM 611 C C . VAL A 1 82 ? -8.424 0.680 2.457 1.00 92.00 82 VAL A C 1
ATOM 613 O O . VAL A 1 82 ? -8.048 -0.277 3.133 1.00 92.00 82 VAL A O 1
ATOM 616 N N . ASP A 1 83 ? -9.582 1.297 2.671 1.00 88.38 83 ASP A N 1
ATOM 617 C CA . ASP A 1 83 ? -10.574 0.788 3.615 1.00 88.38 83 ASP A CA 1
ATOM 618 C C . ASP A 1 83 ? -11.169 -0.519 3.056 1.00 88.38 83 ASP A C 1
ATOM 620 O O . ASP A 1 83 ? -11.514 -0.611 1.880 1.00 88.38 83 ASP A O 1
ATOM 624 N N . GLY A 1 84 ? -11.300 -1.533 3.909 1.00 85.00 84 GLY A N 1
ATOM 625 C CA . GLY A 1 84 ? -11.798 -2.859 3.547 1.00 85.00 84 GLY A CA 1
ATOM 626 C C . GLY A 1 84 ? -10.697 -3.889 3.278 1.00 85.00 84 GLY A C 1
ATOM 627 O O . GLY A 1 84 ? -9.505 -3.618 3.388 1.00 85.00 84 GLY A O 1
ATOM 628 N N . GLY A 1 85 ? -11.112 -5.112 2.956 1.00 86.25 85 GLY A N 1
ATOM 629 C CA . GLY A 1 85 ? -10.241 -6.255 2.658 1.00 86.25 85 GLY A CA 1
ATOM 630 C C . GLY A 1 85 ? -10.478 -6.769 1.243 1.00 86.25 85 GLY A C 1
ATOM 631 O O . GLY A 1 85 ? -10.779 -7.943 1.069 1.00 86.25 85 GLY A O 1
ATOM 632 N N . HIS A 1 86 ? -10.428 -5.877 0.252 1.00 88.38 86 HIS A N 1
ATOM 633 C CA . HIS A 1 86 ? -10.788 -6.185 -1.140 1.00 88.38 86 HIS A CA 1
ATOM 634 C C . HIS A 1 86 ? -9.622 -6.768 -1.961 1.00 8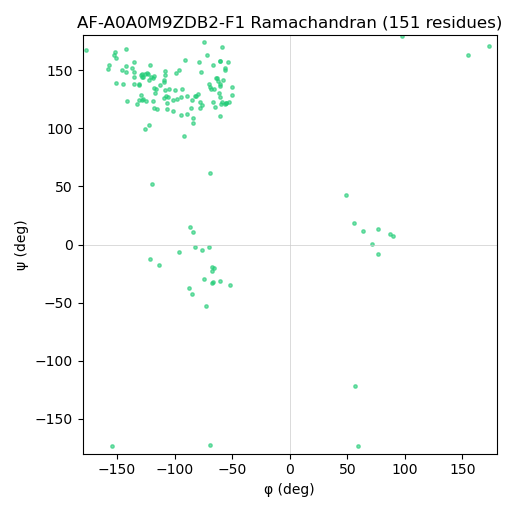8.38 86 HIS A C 1
ATOM 636 O O . HIS A 1 86 ? -9.672 -6.788 -3.187 1.00 88.38 86 HIS A O 1
ATOM 642 N N . GLY A 1 87 ? -8.550 -7.223 -1.306 1.00 87.31 87 GLY A N 1
ATOM 643 C CA . GLY A 1 87 ? -7.454 -7.902 -1.995 1.00 87.31 87 GLY A CA 1
ATOM 644 C C . GLY A 1 87 ? -7.915 -9.183 -2.715 1.00 87.31 87 GLY A C 1
ATOM 645 O O . GLY A 1 87 ? -8.936 -9.770 -2.345 1.00 87.31 87 GLY A O 1
ATOM 646 N N . PRO A 1 88 ? -7.169 -9.658 -3.726 1.00 94.38 88 PRO A N 1
ATOM 647 C CA . PRO A 1 88 ? -5.927 -9.078 -4.235 1.00 94.38 88 PRO A CA 1
ATOM 648 C C . PRO A 1 88 ? -6.167 -7.871 -5.151 1.00 94.38 88 PRO A C 1
ATOM 650 O O . PRO A 1 88 ? -7.232 -7.739 -5.762 1.00 94.38 88 PRO A O 1
ATOM 653 N N . TYR A 1 89 ? -5.154 -7.014 -5.277 1.00 94.31 89 TYR A N 1
ATOM 654 C CA . TYR A 1 89 ? -5.185 -5.857 -6.176 1.00 94.31 89 TYR A CA 1
ATOM 655 C C . TYR A 1 89 ? -4.268 -6.043 -7.383 1.00 94.31 89 TYR A C 1
ATOM 657 O O . TYR A 1 89 ? -3.218 -6.676 -7.308 1.00 94.31 89 TYR A O 1
ATOM 665 N N . GLY A 1 90 ? -4.642 -5.445 -8.513 1.00 92.12 90 GLY A N 1
ATOM 666 C CA . GLY A 1 90 ? -3.844 -5.509 -9.733 1.00 92.12 90 GLY A CA 1
ATOM 667 C C . GLY A 1 90 ? -4.052 -4.312 -10.647 1.00 92.12 90 GLY A C 1
ATOM 668 O O . GLY A 1 90 ? -5.024 -3.566 -10.517 1.00 92.12 90 GLY A O 1
ATOM 669 N N . TYR A 1 91 ? -3.123 -4.135 -11.586 1.00 89.56 91 TYR A N 1
ATOM 670 C CA . TYR A 1 91 ? -3.275 -3.130 -12.630 1.00 89.56 91 TYR A CA 1
ATOM 671 C C . TYR A 1 91 ? -4.407 -3.501 -13.586 1.00 89.56 91 TYR A C 1
ATOM 673 O O . TYR A 1 91 ? -4.479 -4.629 -14.069 1.00 89.56 91 TYR A O 1
ATOM 681 N N . GLN A 1 92 ? -5.244 -2.518 -13.892 1.00 87.06 92 GLN A N 1
ATOM 682 C CA . GLN A 1 92 ? -6.307 -2.589 -14.884 1.00 87.06 92 GLN A CA 1
ATOM 683 C C . GLN A 1 92 ? -6.158 -1.452 -15.896 1.00 87.06 92 GLN A C 1
ATOM 685 O O . GLN A 1 92 ? -5.708 -0.350 -15.567 1.00 87.06 92 GLN A O 1
ATOM 690 N N . GLY A 1 93 ? -6.541 -1.740 -17.138 1.00 76.06 93 GLY A N 1
ATOM 691 C CA . GLY A 1 93 ? -6.468 -0.813 -18.262 1.00 76.06 93 GLY A CA 1
ATOM 692 C C . GLY A 1 93 ? -6.365 -1.547 -19.598 1.00 76.06 93 GLY A C 1
ATOM 693 O O . GLY A 1 93 ? -6.040 -2.731 -19.650 1.00 76.06 93 GLY A O 1
ATOM 694 N N . ALA A 1 94 ? -6.640 -0.836 -20.694 1.00 65.69 94 ALA A N 1
ATOM 695 C CA . ALA A 1 94 ? -6.536 -1.395 -22.047 1.00 65.69 94 ALA A CA 1
ATOM 696 C C . ALA A 1 94 ? -5.084 -1.705 -22.453 1.00 65.69 94 ALA A C 1
ATOM 698 O O . ALA A 1 94 ? -4.839 -2.523 -23.338 1.00 65.69 94 ALA A O 1
ATOM 699 N N . THR A 1 95 ? -4.118 -1.048 -21.811 1.00 68.00 95 THR A N 1
ATOM 700 C CA . THR A 1 95 ? -2.689 -1.261 -22.016 1.00 68.00 95 THR A CA 1
ATOM 701 C C . THR A 1 95 ? -2.081 -1.949 -20.802 1.00 68.00 95 THR A C 1
ATOM 703 O O . THR A 1 95 ? -2.390 -1.619 -19.655 1.00 68.00 95 THR A O 1
ATOM 706 N N . ALA A 1 96 ? -1.176 -2.895 -21.061 1.00 68.50 96 ALA A N 1
ATOM 707 C CA . ALA A 1 96 ? -0.342 -3.465 -20.012 1.00 68.50 96 ALA A CA 1
ATOM 708 C C . ALA A 1 96 ? 0.429 -2.345 -19.285 1.00 68.50 96 ALA A C 1
ATOM 710 O O . ALA A 1 96 ? 0.756 -1.332 -19.920 1.00 68.50 96 ALA A O 1
ATOM 711 N N . PRO A 1 97 ? 0.745 -2.511 -17.987 1.00 72.44 97 PRO A N 1
ATOM 712 C CA . PRO A 1 97 ? 1.569 -1.554 -17.262 1.00 72.44 97 PRO A CA 1
ATOM 713 C C . PRO A 1 97 ? 2.851 -1.251 -18.038 1.00 72.44 97 PRO A C 1
ATOM 715 O O . PRO A 1 97 ? 3.495 -2.161 -18.568 1.00 72.44 97 PRO A O 1
ATOM 718 N N . GLY A 1 98 ? 3.210 0.032 -18.121 1.00 69.25 98 GLY A N 1
ATOM 719 C CA . GLY A 1 98 ? 4.407 0.465 -18.837 1.00 69.25 98 GLY A CA 1
ATOM 720 C C . GLY A 1 98 ? 5.683 -0.257 -18.371 1.00 69.25 98 GLY A C 1
ATOM 721 O O . GLY A 1 98 ? 5.755 -0.745 -17.237 1.00 69.25 98 GLY A O 1
ATOM 722 N N . PRO A 1 99 ? 6.723 -0.317 -19.223 1.00 66.44 99 PRO A N 1
ATOM 723 C CA . PRO A 1 99 ? 7.959 -1.020 -18.908 1.00 66.44 99 PRO A CA 1
ATOM 724 C C . PRO A 1 99 ? 8.561 -0.497 -17.599 1.00 66.44 99 PRO A C 1
ATOM 726 O O . PRO A 1 99 ? 8.851 0.689 -17.443 1.00 66.44 99 PRO A O 1
ATOM 729 N N . GLY A 1 100 ? 8.744 -1.405 -16.642 1.00 73.75 100 GLY A N 1
ATOM 730 C CA . GLY A 1 100 ? 9.298 -1.089 -15.332 1.00 73.75 100 GLY A CA 1
ATOM 731 C C . GLY A 1 100 ? 8.280 -0.682 -14.265 1.00 73.75 100 GLY A C 1
ATOM 732 O O . GLY A 1 100 ? 8.715 -0.284 -13.190 1.00 73.75 100 GLY A O 1
ATOM 733 N N . MET A 1 101 ? 6.975 -0.775 -14.498 1.00 82.25 101 MET A N 1
ATOM 734 C CA . MET A 1 101 ? 6.032 -0.843 -13.377 1.00 82.25 101 MET A CA 1
ATOM 735 C C . MET A 1 101 ? 6.263 -2.175 -12.647 1.00 82.25 101 MET A C 1
ATOM 737 O O . MET A 1 101 ? 6.240 -3.233 -13.279 1.00 82.25 101 MET A O 1
ATOM 741 N N . GLY A 1 102 ? 6.562 -2.123 -11.348 1.00 86.25 102 GLY A N 1
ATOM 742 C CA . GLY A 1 102 ? 6.635 -3.327 -10.517 1.00 86.25 102 GLY A CA 1
ATOM 743 C C . GLY A 1 102 ? 5.235 -3.891 -10.263 1.00 86.25 102 GLY A C 1
ATOM 744 O O . GLY A 1 102 ? 4.260 -3.177 -10.483 1.00 86.25 102 GLY A O 1
ATOM 745 N N . PRO A 1 103 ? 5.102 -5.149 -9.820 1.00 90.19 103 PRO A N 1
ATOM 746 C CA . PRO A 1 103 ? 3.804 -5.704 -9.446 1.00 90.19 103 PRO A CA 1
ATOM 747 C C . PRO A 1 103 ? 3.158 -4.912 -8.298 1.00 90.19 103 PRO A C 1
ATOM 749 O O . PRO A 1 103 ? 3.836 -4.230 -7.527 1.00 90.19 103 PRO A O 1
ATOM 752 N N . VAL A 1 104 ? 1.833 -5.026 -8.191 1.00 93.88 104 VAL A N 1
ATOM 753 C CA . VAL A 1 104 ? 1.113 -4.608 -6.986 1.00 93.88 104 VAL A CA 1
ATOM 754 C C . VAL A 1 104 ? 1.238 -5.731 -5.969 1.00 93.88 104 VAL A C 1
ATOM 756 O O . VAL A 1 104 ? 0.952 -6.888 -6.276 1.00 93.88 104 VAL A O 1
ATOM 759 N N . HIS A 1 105 ? 1.679 -5.377 -4.773 1.00 95.94 105 HIS A N 1
ATOM 760 C CA . HIS A 1 105 ? 1.650 -6.237 -3.605 1.00 95.94 105 HIS A CA 1
ATOM 761 C C . HIS A 1 105 ? 0.602 -5.705 -2.646 1.00 95.94 105 HIS A C 1
ATOM 763 O O . HIS A 1 105 ? 0.464 -4.489 -2.490 1.00 95.94 105 HIS A O 1
ATOM 769 N N . ASP A 1 106 ? -0.129 -6.602 -2.001 1.00 96.12 106 ASP A N 1
ATOM 770 C CA . ASP A 1 106 ? -1.128 -6.227 -1.022 1.00 96.12 106 ASP A CA 1
ATOM 771 C C . ASP A 1 106 ? -1.161 -7.190 0.160 1.00 96.12 106 ASP A C 1
ATOM 773 O O . ASP A 1 106 ? -0.881 -8.382 0.042 1.00 96.12 106 ASP A O 1
ATOM 777 N N . ALA A 1 107 ? -1.498 -6.636 1.318 1.00 94.69 107 ALA A N 1
ATOM 778 C CA . ALA A 1 107 ? -1.794 -7.387 2.520 1.00 94.69 107 ALA A CA 1
ATOM 779 C C . ALA A 1 107 ? -3.044 -6.810 3.175 1.00 94.69 107 ALA A C 1
ATOM 781 O O . ALA A 1 107 ? -3.221 -5.594 3.268 1.00 94.69 107 ALA A O 1
ATOM 782 N N . THR A 1 108 ? -3.909 -7.695 3.656 1.00 90.88 108 THR A N 1
ATOM 783 C CA . THR A 1 108 ? -5.091 -7.310 4.423 1.00 90.88 108 THR A CA 1
ATOM 784 C C . THR A 1 108 ? -4.809 -7.502 5.902 1.00 90.88 108 THR A C 1
ATOM 786 O O . THR A 1 108 ? -4.312 -8.551 6.309 1.00 90.88 108 THR A O 1
ATOM 789 N N . ALA A 1 109 ? -5.152 -6.507 6.711 1.00 84.00 109 ALA A N 1
ATOM 790 C CA . ALA A 1 109 ? -5.035 -6.600 8.156 1.00 84.00 109 ALA A CA 1
ATOM 791 C C . ALA A 1 109 ? -6.287 -6.061 8.848 1.00 84.00 109 ALA A C 1
ATOM 793 O O . ALA A 1 109 ? -6.919 -5.099 8.400 1.00 84.00 109 ALA A O 1
ATOM 794 N N . ALA A 1 110 ? -6.646 -6.713 9.952 1.00 82.12 110 ALA A N 1
ATOM 795 C CA . ALA A 1 110 ? -7.656 -6.220 10.869 1.00 82.12 110 ALA A CA 1
ATOM 796 C C . ALA A 1 110 ? -7.013 -5.195 11.812 1.00 82.12 110 ALA A C 1
ATOM 798 O O . ALA A 1 110 ? -6.005 -5.458 12.459 1.00 82.12 110 ALA A O 1
ATOM 799 N N . PHE A 1 111 ? -7.630 -4.029 11.901 1.00 75.31 111 PHE A N 1
ATOM 800 C CA . PHE A 1 111 ? -7.220 -2.889 12.699 1.00 75.31 111 PHE A CA 1
ATOM 801 C C . PHE A 1 111 ? -8.277 -2.552 13.743 1.00 75.31 111 PHE A C 1
ATOM 803 O O . PHE A 1 111 ? -9.488 -2.688 13.538 1.00 75.31 111 PHE A O 1
ATOM 810 N N . ALA A 1 112 ? -7.804 -2.103 14.901 1.00 69.12 112 ALA A N 1
ATOM 811 C CA . ALA A 1 112 ? -8.648 -1.929 16.066 1.00 69.12 112 ALA A CA 1
ATOM 812 C C . ALA A 1 112 ? -9.538 -0.662 15.999 1.00 69.12 112 ALA A C 1
ATOM 814 O O . ALA A 1 112 ? -9.119 0.367 15.457 1.00 69.12 112 ALA A O 1
ATOM 815 N N . PRO A 1 113 ? -10.739 -0.711 16.610 1.00 61.94 113 PRO A N 1
ATOM 816 C CA . PRO A 1 113 ? -11.586 -1.892 16.743 1.00 61.94 113 PRO A CA 1
ATOM 817 C C . PRO A 1 113 ? -12.467 -2.053 15.489 1.00 61.94 113 PRO A C 1
ATOM 819 O O . PRO A 1 113 ? -13.307 -1.206 15.192 1.00 61.94 113 PRO A O 1
ATOM 822 N N . GLY A 1 114 ? -12.284 -3.163 14.765 1.00 68.62 114 GLY A N 1
ATOM 823 C CA . GLY A 1 114 ? -13.221 -3.649 13.743 1.00 68.62 114 GLY A CA 1
ATOM 824 C C . GLY A 1 114 ? -13.050 -3.102 12.323 1.00 68.62 114 GLY A C 1
ATOM 825 O O . GLY A 1 114 ? -13.907 -3.351 11.478 1.00 68.62 114 GLY A O 1
ATOM 826 N N . ARG A 1 115 ? -11.970 -2.374 12.022 1.00 81.38 115 ARG A N 1
ATOM 827 C CA . ARG A 1 115 ? -11.696 -1.898 10.657 1.00 81.38 115 ARG A CA 1
ATOM 828 C C . ARG A 1 115 ? -10.783 -2.882 9.954 1.00 81.38 115 ARG A C 1
ATOM 830 O O . ARG A 1 115 ? -9.722 -3.181 10.465 1.00 81.38 115 ARG A O 1
ATOM 837 N N . THR A 1 116 ? -11.147 -3.357 8.776 1.00 89.00 116 THR A N 1
ATOM 838 C CA . THR A 1 116 ? -10.189 -4.064 7.913 1.00 89.00 116 THR A CA 1
ATOM 839 C C . THR A 1 116 ? -9.595 -3.044 6.956 1.00 89.00 116 THR A C 1
ATOM 841 O O . THR A 1 116 ? -10.360 -2.244 6.420 1.00 89.00 116 THR A O 1
ATOM 844 N N . LEU A 1 117 ? -8.276 -3.036 6.763 1.00 90.38 117 LEU A N 1
ATOM 845 C CA . LEU A 1 117 ? -7.639 -2.246 5.707 1.00 90.38 117 LEU A CA 1
ATOM 846 C C . LEU A 1 117 ? -6.820 -3.160 4.803 1.00 90.38 117 LEU A C 1
ATOM 848 O O . LEU A 1 117 ? -6.208 -4.128 5.264 1.00 90.38 117 LEU A O 1
ATOM 852 N N . SER A 1 118 ? -6.772 -2.794 3.530 1.00 94.06 118 SER A N 1
ATOM 853 C CA . SER A 1 118 ? -5.836 -3.335 2.561 1.00 94.06 118 SER A CA 1
ATOM 854 C C . SER A 1 118 ? -4.674 -2.355 2.446 1.00 94.06 118 SER A C 1
ATOM 856 O O . SER A 1 118 ? -4.867 -1.158 2.214 1.00 94.06 118 SER A O 1
ATOM 858 N N . LEU A 1 119 ? -3.466 -2.861 2.645 1.00 94.56 119 LEU A N 1
ATOM 859 C CA . LEU A 1 119 ? -2.220 -2.122 2.528 1.00 94.56 119 LEU A CA 1
ATOM 860 C C . LEU A 1 119 ? -1.529 -2.558 1.250 1.00 94.56 119 LEU A C 1
ATOM 862 O O . LEU A 1 119 ? -1.267 -3.745 1.084 1.00 94.56 119 LEU A O 1
ATOM 866 N N . LEU A 1 120 ? -1.256 -1.614 0.357 1.00 95.75 120 LEU A N 1
ATOM 867 C CA . LEU A 1 120 ? -0.687 -1.916 -0.949 1.00 95.75 120 LEU A CA 1
ATOM 868 C C . LEU A 1 120 ? 0.666 -1.240 -1.109 1.00 95.75 120 LEU A C 1
ATOM 870 O O . LEU A 1 120 ? 0.835 -0.079 -0.724 1.00 95.75 120 LEU A O 1
ATOM 874 N N . THR A 1 121 ? 1.582 -1.924 -1.781 1.00 95.06 121 THR A N 1
ATOM 875 C CA . THR A 1 121 ? 2.820 -1.346 -2.297 1.00 95.06 121 THR A CA 1
ATOM 876 C C . THR A 1 121 ? 2.994 -1.664 -3.771 1.00 95.06 121 THR A C 1
ATOM 878 O O . THR A 1 121 ? 2.567 -2.703 -4.268 1.00 95.06 121 THR A O 1
ATOM 881 N N . TYR A 1 122 ? 3.595 -0.729 -4.499 1.00 92.75 122 TYR A N 1
ATOM 882 C CA . TYR A 1 122 ? 3.934 -0.918 -5.906 1.00 92.75 122 TYR A CA 1
ATOM 883 C C . TYR A 1 122 ? 5.060 0.027 -6.319 1.00 92.75 122 TYR A C 1
ATOM 885 O O . TYR A 1 122 ? 5.218 1.122 -5.770 1.00 92.75 122 TYR A O 1
ATOM 893 N N . GLU A 1 123 ? 5.855 -0.393 -7.300 1.00 88.69 123 GLU A N 1
ATOM 894 C CA . GLU A 1 123 ? 7.051 0.333 -7.724 1.00 88.69 123 GLU A CA 1
ATOM 895 C C . GLU A 1 123 ? 6.899 1.002 -9.083 1.00 88.69 123 GLU A C 1
ATOM 897 O O . GLU A 1 123 ? 6.291 0.471 -10.013 1.00 88.69 123 GLU A O 1
ATOM 902 N N . ARG A 1 124 ? 7.540 2.165 -9.223 1.00 83.69 124 ARG A N 1
ATOM 903 C CA . ARG A 1 124 ? 7.608 2.914 -10.482 1.00 83.69 124 ARG A CA 1
ATOM 904 C C . ARG A 1 124 ? 9.013 3.451 -10.725 1.00 83.69 124 ARG A C 1
ATOM 906 O O . ARG A 1 124 ? 9.713 3.730 -9.754 1.00 83.69 124 ARG A O 1
ATOM 913 N N . PRO A 1 125 ? 9.449 3.651 -11.983 1.00 83.88 125 PRO A N 1
ATOM 914 C CA . PRO A 1 125 ? 10.675 4.393 -12.242 1.00 83.88 125 PRO A CA 1
ATOM 915 C C . PRO A 1 125 ? 10.588 5.832 -11.703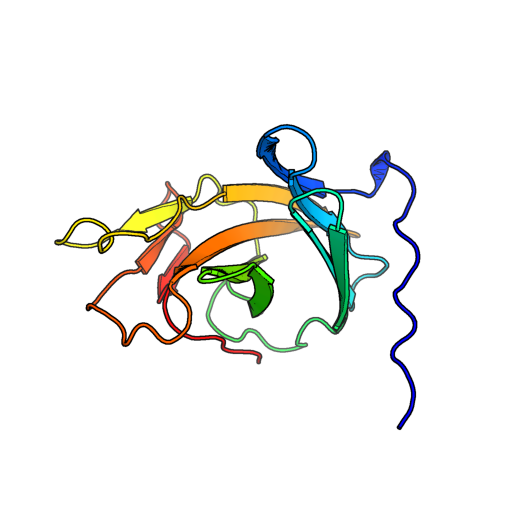 1.00 83.88 125 PRO A C 1
ATOM 917 O O . PRO A 1 125 ? 9.579 6.519 -11.872 1.00 83.88 125 PRO A O 1
ATOM 920 N N . THR A 1 126 ? 11.654 6.297 -11.056 1.00 80.19 126 THR A N 1
ATOM 921 C CA . THR A 1 126 ? 11.771 7.660 -10.526 1.00 80.19 126 THR A CA 1
ATOM 922 C C . THR A 1 126 ? 11.794 8.669 -11.672 1.00 80.19 126 THR A C 1
ATOM 924 O O . THR A 1 126 ? 12.509 8.488 -12.653 1.00 80.19 126 THR A O 1
ATOM 927 N N . GLY A 1 127 ? 11.018 9.749 -11.555 1.00 68.88 127 GLY A N 1
ATOM 928 C CA . GLY A 1 127 ? 10.980 10.816 -12.562 1.00 68.88 127 GLY A CA 1
ATOM 929 C C . GLY A 1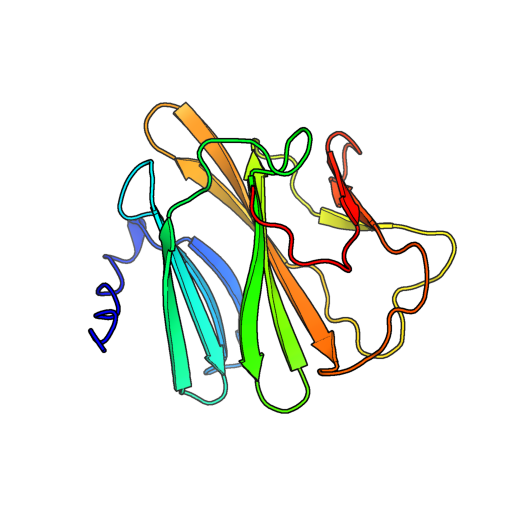 127 ? 10.297 10.436 -13.880 1.00 68.88 127 GLY A C 1
ATOM 930 O O . GLY A 1 127 ? 10.206 11.281 -14.767 1.00 68.88 127 GLY A O 1
ATOM 931 N N . ALA A 1 128 ? 9.785 9.208 -14.015 1.00 62.78 128 ALA A N 1
ATOM 932 C CA . ALA A 1 128 ? 8.987 8.832 -15.170 1.00 62.78 128 ALA A CA 1
ATOM 933 C C . ALA A 1 128 ? 7.685 9.645 -15.195 1.00 62.78 128 ALA A C 1
ATOM 935 O O . ALA A 1 128 ? 6.850 9.541 -14.290 1.00 62.78 128 ALA A O 1
ATOM 936 N N . GLY A 1 129 ? 7.522 10.436 -16.258 1.00 57.03 129 GLY A N 1
ATOM 937 C CA . GLY A 1 129 ? 6.230 10.971 -16.661 1.00 57.03 129 GLY A CA 1
ATOM 938 C C . GLY A 1 129 ? 5.275 9.822 -16.980 1.00 57.03 129 GLY A C 1
ATOM 939 O O . GLY A 1 129 ? 5.659 8.804 -17.552 1.00 57.03 129 GLY A O 1
ATOM 940 N N . THR A 1 130 ? 4.042 9.973 -16.532 1.00 49.38 130 THR A N 1
ATOM 941 C CA . THR A 1 130 ? 2.981 8.973 -16.567 1.00 49.38 130 THR A CA 1
ATOM 942 C C . THR A 1 130 ? 2.653 8.490 -17.989 1.00 49.38 130 THR A C 1
ATOM 944 O O . THR A 1 130 ? 2.231 9.311 -18.803 1.00 49.38 130 THR A O 1
ATOM 947 N N . PRO A 1 131 ? 2.735 7.186 -18.312 1.00 47.03 131 PRO A N 1
ATOM 948 C CA . PRO A 1 131 ? 1.999 6.638 -19.442 1.00 47.03 131 PRO A CA 1
ATOM 949 C C . PRO A 1 131 ? 0.570 6.300 -18.982 1.00 47.03 131 PRO A C 1
ATOM 951 O O . PRO A 1 131 ? 0.389 5.319 -18.280 1.00 47.03 131 PRO A O 1
ATOM 954 N N . GLY A 1 132 ? -0.420 7.116 -19.358 1.00 56.50 132 GLY A N 1
ATOM 955 C CA . GLY A 1 132 ? -1.846 6.744 -19.485 1.00 56.50 132 GLY A CA 1
ATOM 956 C C . GLY A 1 132 ? -2.637 6.207 -18.273 1.00 56.50 132 GLY A C 1
ATOM 957 O O . GLY A 1 132 ? -2.176 6.202 -17.137 1.00 56.50 132 GLY A O 1
ATOM 958 N N . ASP A 1 133 ? -3.874 5.779 -18.568 1.00 59.47 133 ASP A N 1
ATOM 959 C CA . ASP A 1 133 ? -4.967 5.370 -17.662 1.00 59.47 133 ASP A CA 1
ATOM 960 C C . ASP A 1 133 ? -4.710 4.045 -16.917 1.00 59.47 133 ASP A C 1
ATOM 962 O O . ASP A 1 133 ? -5.438 3.063 -17.076 1.00 59.47 133 ASP A O 1
ATOM 966 N N . HIS A 1 134 ? -3.662 3.983 -16.098 1.00 75.75 134 HIS A N 1
ATOM 967 C CA . HIS A 1 134 ? -3.422 2.816 -15.252 1.00 75.75 134 HIS A CA 1
ATOM 968 C C . HIS A 1 134 ? -4.123 2.964 -13.903 1.00 75.75 134 HIS A C 1
ATOM 970 O O . HIS A 1 134 ? -3.749 3.787 -13.059 1.00 75.75 134 HIS A O 1
ATOM 976 N N . TYR A 1 135 ? -5.124 2.115 -13.698 1.00 87.50 135 TYR A N 1
ATOM 977 C CA . TYR A 1 135 ? -5.810 1.962 -12.425 1.00 87.50 135 TYR A CA 1
ATOM 978 C C . TYR A 1 135 ? -5.251 0.756 -11.683 1.00 87.50 135 TYR A C 1
ATOM 980 O O . TYR A 1 135 ? -4.850 -0.229 -12.296 1.00 87.50 135 TYR A O 1
ATOM 988 N N . ILE A 1 136 ? -5.241 0.831 -10.360 1.00 90.69 136 ILE A N 1
ATOM 989 C CA . ILE A 1 136 ? -5.143 -0.342 -9.500 1.00 90.69 136 ILE A CA 1
ATOM 990 C C . ILE A 1 136 ? -6.551 -0.625 -9.001 1.00 90.69 136 ILE A C 1
ATOM 992 O O . ILE A 1 136 ? -7.190 0.264 -8.437 1.00 90.69 136 ILE A O 1
ATOM 996 N N . CYS A 1 137 ? -7.028 -1.841 -9.236 1.00 92.69 137 CYS A N 1
ATOM 997 C CA . CYS A 1 137 ? -8.358 -2.282 -8.843 1.00 92.69 137 CYS A CA 1
ATOM 998 C C . CYS A 1 137 ? -8.283 -3.531 -7.972 1.00 92.69 137 CYS A C 1
ATOM 1000 O O . CYS A 1 137 ? -7.396 -4.367 -8.162 1.00 92.69 137 CYS A O 1
ATOM 1002 N N . SER A 1 138 ? -9.231 -3.657 -7.046 1.00 94.62 138 SER A N 1
ATOM 1003 C CA . SER A 1 138 ? -9.509 -4.907 -6.347 1.00 94.62 138 SER A CA 1
ATOM 1004 C C . SER A 1 138 ? -10.072 -5.960 -7.304 1.00 94.62 138 SER A C 1
ATOM 1006 O O . SER A 1 138 ? -10.696 -5.627 -8.314 1.00 94.62 138 SER A O 1
ATOM 1008 N N . ALA A 1 139 ? -9.897 -7.242 -6.980 1.00 91.56 139 ALA A N 1
ATOM 1009 C CA . ALA A 1 139 ? -10.406 -8.348 -7.796 1.00 91.56 139 ALA A CA 1
ATOM 1010 C C . ALA A 1 139 ? -11.940 -8.339 -7.958 1.00 91.56 139 ALA A C 1
ATOM 1012 O O . ALA A 1 139 ? -12.460 -8.748 -8.996 1.00 91.56 139 ALA A O 1
ATOM 1013 N N . ASP A 1 140 ? -12.663 -7.846 -6.950 1.00 91.94 140 ASP A N 1
ATOM 1014 C CA . ASP A 1 140 ? -14.118 -7.658 -6.977 1.00 91.94 140 ASP A CA 1
ATOM 1015 C C . ASP A 1 140 ? -14.556 -6.348 -7.665 1.00 91.94 140 ASP A C 1
ATOM 1017 O O . ASP A 1 140 ? -15.752 -6.095 -7.802 1.00 91.94 140 ASP A O 1
ATOM 1021 N N . ASN A 1 141 ? -13.603 -5.520 -8.109 1.00 89.62 141 ASN A N 1
ATOM 1022 C CA . ASN A 1 141 ? -13.803 -4.172 -8.648 1.00 89.62 141 ASN A CA 1
ATOM 1023 C C . ASN A 1 141 ? -14.557 -3.204 -7.713 1.00 89.62 141 ASN A C 1
ATOM 1025 O O . ASN A 1 141 ? -15.060 -2.177 -8.170 1.00 89.62 141 ASN A O 1
ATOM 1029 N N . ALA A 1 142 ? -14.631 -3.492 -6.409 1.00 90.56 142 ALA A N 1
ATOM 1030 C CA . ALA A 1 142 ? -15.237 -2.598 -5.426 1.00 90.56 142 ALA A CA 1
ATOM 1031 C C . ALA A 1 142 ? -14.439 -1.296 -5.245 1.00 90.56 142 ALA A C 1
ATOM 1033 O O . ALA A 1 142 ? -15.025 -0.244 -4.985 1.00 90.56 142 ALA A O 1
ATOM 1034 N N . VAL A 1 143 ? -13.111 -1.351 -5.400 1.00 91.50 143 VAL A N 1
ATOM 1035 C CA . VAL A 1 143 ? -12.225 -0.188 -5.299 1.00 91.50 143 VAL A CA 1
ATOM 1036 C C . VAL A 1 143 ? -11.287 -0.150 -6.498 1.00 91.50 143 VAL A C 1
ATOM 1038 O O . VAL A 1 143 ? -10.527 -1.085 -6.729 1.00 91.50 143 VAL A O 1
ATOM 1041 N N . CYS A 1 144 ? -11.293 0.970 -7.219 1.00 90.25 144 CYS A N 1
ATOM 1042 C CA . CYS A 1 144 ? -10.344 1.278 -8.285 1.00 90.25 144 CYS A CA 1
ATOM 1043 C C . CYS A 1 144 ? -9.776 2.679 -8.079 1.00 90.25 144 CYS A C 1
ATOM 1045 O O . CYS A 1 144 ? -10.518 3.622 -7.792 1.00 90.25 144 CYS A O 1
ATOM 1047 N N . PHE A 1 145 ? -8.469 2.844 -8.265 1.00 88.19 145 PHE A N 1
ATOM 1048 C CA . PHE A 1 145 ? -7.829 4.143 -8.105 1.00 88.19 145 PHE A CA 1
ATOM 1049 C C . PHE A 1 145 ? -6.674 4.375 -9.074 1.00 88.19 145 PHE A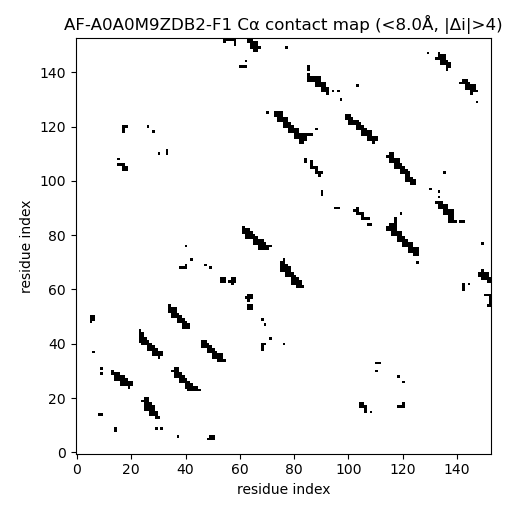 C 1
ATOM 1051 O O . PHE A 1 145 ? -6.019 3.415 -9.478 1.00 88.19 145 PHE A O 1
ATOM 1058 N N . PRO A 1 146 ? -6.406 5.636 -9.461 1.00 85.38 146 PRO A N 1
ATOM 1059 C CA . PRO A 1 146 ? -5.272 5.944 -10.320 1.00 85.38 146 PRO A CA 1
ATOM 1060 C C . PRO A 1 146 ? -3.964 5.533 -9.643 1.00 85.38 146 PRO A C 1
ATOM 1062 O O . PRO A 1 146 ? -3.665 5.983 -8.540 1.00 85.38 146 PRO A O 1
ATOM 1065 N N . ALA A 1 147 ? -3.133 4.748 -10.324 1.00 77.69 147 ALA A N 1
ATOM 1066 C CA . ALA A 1 147 ? -1.848 4.296 -9.785 1.00 77.69 147 ALA A CA 1
ATOM 1067 C C . ALA A 1 147 ? -0.795 5.422 -9.667 1.00 77.69 147 ALA A C 1
ATOM 1069 O O . ALA A 1 147 ? 0.354 5.184 -9.281 1.00 77.69 147 ALA A O 1
ATOM 1070 N N . LEU A 1 148 ? -1.134 6.638 -10.096 1.00 64.69 148 LEU A N 1
ATOM 1071 C CA . LEU A 1 148 ? -0.162 7.553 -10.689 1.00 64.69 148 LEU A CA 1
ATOM 1072 C C . LEU A 1 148 ? 0.106 8.805 -9.858 1.00 64.69 148 LEU A C 1
ATOM 1074 O O . LEU A 1 148 ? 1.182 9.391 -10.008 1.00 64.69 148 LEU A O 1
ATOM 1078 N N . ASP A 1 149 ? -0.782 9.118 -8.917 1.00 66.75 149 ASP A N 1
ATOM 1079 C CA . ASP A 1 149 ? -0.706 10.320 -8.098 1.00 66.75 149 ASP A CA 1
ATOM 1080 C C . ASP A 1 149 ? -0.563 9.967 -6.618 1.00 66.75 149 ASP A C 1
ATOM 1082 O O . ASP A 1 149 ? -1.277 9.120 -6.086 1.00 66.75 149 ASP A O 1
ATOM 1086 N N . ALA A 1 150 ? 0.359 10.649 -5.935 1.00 69.12 150 ALA A N 1
ATOM 1087 C CA . ALA A 1 150 ? 0.308 10.710 -4.484 1.00 69.12 150 ALA A CA 1
ATOM 1088 C C . ALA A 1 150 ? -0.764 11.735 -4.110 1.00 69.12 150 ALA A C 1
ATOM 1090 O O . ALA A 1 150 ? -0.635 12.915 -4.434 1.00 69.12 150 ALA A O 1
ATOM 1091 N N . TYR A 1 151 ? -1.803 11.287 -3.424 1.00 74.19 151 TYR A N 1
ATOM 1092 C CA . TYR A 1 151 ? -2.838 12.147 -2.880 1.00 74.19 151 TYR A CA 1
ATOM 1093 C C . TYR A 1 151 ? -3.086 11.747 -1.432 1.00 74.19 151 TYR A C 1
ATOM 1095 O O . TYR A 1 151 ? -3.404 10.603 -1.095 1.00 74.19 151 TYR A O 1
ATOM 1103 N N . VAL A 1 152 ? -2.880 12.732 -0.571 1.00 68.75 152 VAL A N 1
ATOM 1104 C CA . VAL A 1 152 ? -3.184 12.686 0.852 1.00 68.75 152 VAL A CA 1
ATOM 1105 C C . VAL A 1 152 ? -4.397 13.592 1.059 1.00 68.75 152 VAL A C 1
ATOM 1107 O O . VAL A 1 152 ? -4.455 14.661 0.447 1.00 68.75 152 VAL A O 1
ATOM 1110 N N . GLY A 1 153 ? -5.392 13.103 1.803 1.00 53.94 153 GLY A N 1
ATOM 1111 C CA . GLY A 1 153 ? -6.606 13.858 2.133 1.00 53.94 153 GLY A CA 1
ATOM 1112 C C . GLY A 1 153 ? -6.363 15.007 3.099 1.00 53.94 153 GLY A C 1
ATOM 1113 O O . GLY A 1 153 ? -5.288 15.026 3.744 1.00 53.94 153 GLY A O 1
#

Sequence (153 aa):
MRRASAAPVPDDDAVIVINRGPEGAGELAWMPDDRNYCLAVIREARAETGCKPLPTSWARIGIRLVTKGGTTGARTVFFAVVDGGHGPYGYQGATAPGPGMGPVHDATAAFAPGRTLSLLTYERPTGAGTPGDHYICSADNAVCFPALDAYVG

Secondary structure (DSSP, 8-state):
----PPPPP--GGG-EEEEE-STT-EEEEE-SSSSEEEEEEEETTEEEEEEEEPPSS-SBTTEEEEEEEEEETTEEEEEEEEES----EEEESSSPPPTTPPPEEEEEEEETTTEEEEEEEEEEETTPPP-S--EEEETTSS-EEETT--EE-

=== Feature glossary ===
Legend for the data blocks above and below:

— What the protein is —

Sequence gives the chain of amino acids in standard one-letter code (A=alanine, C=cysteine, …, Y=tyrosine), read N→C. It is the only feature that is directly encoded by the gene; all structural features are derived from the folded form of this sequence.

The annotation block draws on four external resources. InterPro: which protein families and domains the sequence belongs to. GO: standardized terms for what the protein does, what process it participates in, and where in the cell it acts. CATH: which structural fold it has in the CATH hierarchy. Organism: the species of origin.

— Where its atoms are —

Atomic coordinates in PDBx/mmCIF format — the same representation the Protein Data Bank distributes. Each line of the _atom_site loop places one backbone atom in Cartesian space (units: ångströms, origin: arbitrary).

Six rendered views show the 3D structure from the faces of a cube — i.e. along ±x, ±y, ±z. Rendering representation is drawn randomly per protein from cartoon (secondary-structure ribbons), sticks (backbone bonds), or molecular surface; coloring is either N→C rainbow (blue at the N-terminus through red at the C-terminus) or one color per chain.

— Local backbone conformation —

DSSP 8-state secondary structure assigns each residue one of H (α-helix), G (3₁₀-helix), I (π-helix), E (extended β-strand), B (isolated β-bridge), T (hydrogen-bonded turn), S (bend), or '-' (coil). The assignment is computed from backbone hydrogen-bond geometry via the Kabsch–Sander algorithm.

P-SEA three-state annotation labels each residue as helix, strand, or coil based purely on the geometry of the Cα trace. It serves as a fallback when the full backbone (and thus DSSP) is unavailable.

φ (phi) and ψ (psi) are the two rotatable backbone dihedrals per residue: φ is the C(i-1)–N–Cα–C torsion, ψ is the N–Cα–C–N(i+1) torsion, both in degrees on (−180°, 180°]. α-helical residues cluster near (−60°, −45°); β-strand residues near (−120°, +130°). A Ramachandran plot is simply a scatter of (φ, ψ) for every residue.

— Global shape and packing —

Radius of gyration (Rg) is the root-mean-square distance of Cα atoms from their centroid — a single number for overall size and compactness. A globular domain of N residues has Rg ≈ 2.2·N^0.38 Å; an extended or disordered chain has a much larger Rg. The Cα contact count is the number of residue pairs whose Cα atoms are within 8 Å and are more than four positions apart in sequence — a standard proxy for tertiary packing density. The bounding box is the smallest axis-aligned box enclosing all Cα atoms.

Accessible surface area quantifies burial. A residue with SASA near zero is packed into the hydrophobic core; one with SASA >100 Å² sits on the surface. Computed here via the Shrake–Rupley numerical algorithm with a 1.4 Å probe.

The contact map is a binary N×N matrix image: pixel (i, j) is dark where Cα_i and Cα_j are within 8 Å and |i−j|>4. Because the |i−j|>4 filter removes local helical contacts, off-diagonal stripes parallel to the main diagonal indicate parallel β-sheets; stripes perpendicular to it indicate antiparallel β-sheets. The Ramachandran plot scatters every residue's (φ, ψ) pair against the sterically allowed regions. The PAE heatmap renders the predicted-aligned-error matrix.

— Structural neighborhood —

A 3Di character summarizes, for each residue, the relative orientation of the Cα frame of its nearest spatial neighbor. Because it encodes fold topology rather than chemistry, 3Di alignments detect remote structural similarity that sequence alignment misses.

Structural nearest neighbors (via Foldseek easy-search vs the PDB). Reported per hit: target PDB id, E-value, and alignment TM-score. A TM-score above ~0.5 is the conventional threshold for 'same fold'.

— Confidence and disorder —

For AlphaFold models, the B-factor field carries pLDDT — the model's own estimate of local accuracy on a 0–100 scale. Regions with pLDDT<50 should be treated as essentially unmodeled; they often correspond to intrinsically disordered segments.

B-factor (Debye–Waller factor) reflects atomic displacement in the crystal lattice. It is an experimental observable (units Å²), not a prediction; low values mean the atom is pinned down, high values mean it moves or is heterogeneous across the crystal.

Predicted Aligned Error (PAE) is an AlphaFold confidence matrix: entry (i, j) is the expected error in the position of residue j, in ångströms, when the prediction is superimposed on the true structure at residue i. Low PAE within a block of residues means that block is internally rigid and well-predicted; high PAE between two blocks means their relative placement is uncertain even if each block individually is confident.